Protein AF-A0A4D6NM98-F1 (afdb_monomer_lite)

Secondary structure (DSSP, 8-state):
-HHHHHHTT----HHHHHHHHHHHHHH-TT---TTHHHHHHHHHHTT---TTS---PPPGGGPPPHHHHHHTTEEEETTEEEEGGGSPP---------------------------------HHHHHHHHHHHHHHHHHHHHHHHHHHHHHHHHHHHHH--

Organism: Vigna unguiculata (NCBI:txid3917)

Sequence (161 aa):
MIIYAMLNHIPIHWPSIILDTMLKAKRLPQYPLPYSLLISRICEYKGVNVSDEQSHKTTEANKIAENSLKQMKFIPFGNTYIHKDDMPSSDNEEEENPPTALIPPVDTHIGSSSGVGGSSSSLEDHILNLNQRLEEFFLLSTHRHEEVTGLIRGLDSRISN

Radius of gyration: 26.98 Å; chains: 1; bounding box: 69×40×81 Å

pLDDT: mean 74.18, std 16.65, range [30.27, 93.56]

Structure (mmCIF, N/CA/C/O backbone):
data_AF-A0A4D6NM98-F1
#
_entry.id   AF-A0A4D6NM98-F1
#
loop_
_atom_site.group_PDB
_atom_site.id
_atom_site.type_symbol
_atom_site.label_atom_id
_atom_site.label_alt_id
_atom_site.label_comp_id
_atom_site.label_asym_id
_atom_site.label_entity_id
_atom_site.label_seq_id
_atom_site.pdbx_PDB_ins_code
_atom_site.Cartn_x
_atom_site.Cartn_y
_atom_site.Cartn_z
_atom_site.occupancy
_atom_site.B_iso_or_equiv
_atom_site.auth_seq_id
_atom_site.auth_comp_id
_atom_site.auth_asym_id
_atom_site.auth_atom_id
_atom_site.pdbx_PDB_model_num
ATOM 1 N N . MET A 1 1 ? 4.723 -1.953 11.025 1.00 64.00 1 MET A N 1
ATOM 2 C CA . MET A 1 1 ? 4.511 -3.371 11.396 1.00 64.00 1 MET A CA 1
ATOM 3 C C . MET A 1 1 ? 4.517 -4.317 10.194 1.00 64.00 1 MET A C 1
ATOM 5 O O . MET A 1 1 ? 5.274 -5.272 10.230 1.00 64.00 1 MET A O 1
ATOM 9 N N . ILE A 1 2 ? 3.756 -4.057 9.119 1.00 69.12 2 ILE A N 1
ATOM 10 C CA . ILE A 1 2 ? 3.695 -4.950 7.937 1.00 69.12 2 ILE A CA 1
ATOM 11 C C . ILE A 1 2 ? 5.035 -5.044 7.189 1.00 69.12 2 ILE A C 1
ATOM 13 O O . ILE A 1 2 ? 5.531 -6.148 7.009 1.00 69.12 2 ILE A O 1
ATOM 17 N N . ILE A 1 3 ? 5.669 -3.913 6.840 1.00 71.94 3 ILE A N 1
ATOM 18 C CA . ILE A 1 3 ? 7.018 -3.910 6.226 1.00 71.94 3 ILE A CA 1
ATOM 19 C C . ILE A 1 3 ? 8.030 -4.670 7.091 1.00 71.94 3 ILE A C 1
ATOM 21 O O . ILE A 1 3 ? 8.779 -5.489 6.578 1.00 71.94 3 ILE A O 1
ATOM 25 N N . TYR A 1 4 ? 8.014 -4.450 8.408 1.00 75.31 4 TYR A N 1
ATOM 26 C CA . TYR A 1 4 ? 8.892 -5.164 9.337 1.00 75.31 4 TYR A CA 1
ATOM 27 C C . TYR A 1 4 ? 8.660 -6.679 9.293 1.00 75.31 4 TYR A C 1
ATOM 29 O O . TYR A 1 4 ? 9.614 -7.445 9.213 1.00 75.31 4 TYR A O 1
ATOM 37 N N . ALA A 1 5 ? 7.403 -7.120 9.293 1.00 74.88 5 ALA A N 1
ATOM 38 C CA . ALA A 1 5 ? 7.073 -8.536 9.224 1.00 74.88 5 ALA A CA 1
ATOM 39 C C . ALA A 1 5 ? 7.467 -9.166 7.872 1.00 74.88 5 ALA A C 1
ATOM 41 O O . ALA A 1 5 ? 7.926 -10.304 7.858 1.00 74.88 5 ALA A O 1
ATOM 42 N N . MET A 1 6 ? 7.388 -8.420 6.761 1.00 73.88 6 MET A N 1
ATOM 43 C CA . MET A 1 6 ? 7.910 -8.865 5.460 1.00 73.88 6 MET A CA 1
ATOM 44 C C . MET A 1 6 ? 9.438 -8.986 5.462 1.00 73.88 6 MET A C 1
ATOM 46 O O . MET A 1 6 ? 9.965 -9.998 5.012 1.00 73.88 6 MET A O 1
ATOM 50 N N . LEU A 1 7 ? 10.139 -7.980 5.996 1.00 77.38 7 LEU A N 1
ATOM 51 C CA . LEU A 1 7 ? 11.605 -7.961 6.075 1.00 77.38 7 LEU A CA 1
ATOM 52 C C . LEU A 1 7 ? 12.161 -9.084 6.960 1.00 77.38 7 LEU A C 1
ATOM 54 O O . LEU A 1 7 ? 13.244 -9.588 6.696 1.00 77.38 7 LEU A O 1
ATOM 58 N N . ASN A 1 8 ? 11.416 -9.485 7.992 1.00 80.50 8 ASN A N 1
ATOM 59 C CA . ASN A 1 8 ? 11.819 -10.533 8.931 1.00 80.50 8 ASN A CA 1
ATOM 60 C C . ASN A 1 8 ? 11.214 -11.907 8.603 1.00 80.50 8 ASN A C 1
ATOM 62 O O . ASN A 1 8 ? 11.272 -12.805 9.438 1.00 80.50 8 ASN A O 1
ATOM 66 N N . HIS A 1 9 ? 10.613 -12.077 7.418 1.00 78.88 9 HIS A N 1
ATOM 67 C CA . HIS A 1 9 ? 9.980 -13.330 6.984 1.00 78.88 9 HIS A CA 1
ATOM 68 C C . HIS A 1 9 ? 8.994 -13.919 8.006 1.00 78.88 9 HIS A C 1
ATOM 70 O O . HIS A 1 9 ? 8.829 -15.135 8.115 1.00 78.88 9 HIS A O 1
ATOM 76 N N . ILE A 1 10 ? 8.321 -13.055 8.764 1.00 85.06 10 ILE A N 1
ATOM 77 C CA . ILE A 1 10 ? 7.337 -13.484 9.750 1.00 85.06 10 ILE A CA 1
ATOM 78 C C . ILE A 1 10 ? 6.097 -13.946 8.976 1.00 85.06 10 ILE A C 1
ATOM 80 O O . ILE A 1 10 ? 5.640 -13.230 8.081 1.00 85.06 10 ILE A O 1
ATOM 84 N N . PRO A 1 11 ? 5.525 -15.120 9.287 1.00 81.00 11 PRO A N 1
ATOM 85 C CA . PRO A 1 11 ? 4.285 -15.557 8.665 1.00 81.00 11 PRO A CA 1
ATOM 86 C C . PRO A 1 11 ? 3.156 -14.585 9.021 1.00 81.00 11 PRO A C 1
ATOM 88 O O . PRO A 1 11 ? 2.754 -14.452 10.177 1.00 81.00 11 PRO A O 1
ATOM 91 N N . ILE A 1 12 ? 2.651 -13.883 8.007 1.00 77.62 12 ILE A N 1
ATOM 92 C CA . ILE A 1 12 ? 1.578 -12.900 8.146 1.00 77.62 12 ILE A CA 1
ATOM 93 C C . ILE A 1 12 ? 0.265 -13.515 7.664 1.00 77.62 12 ILE A C 1
ATOM 95 O O . ILE A 1 12 ? 0.137 -13.920 6.507 1.00 77.62 12 ILE A O 1
ATOM 99 N N . HIS A 1 13 ? -0.759 -13.489 8.518 1.00 84.00 13 HIS A N 1
ATOM 100 C CA . HIS A 1 13 ? -2.140 -13.711 8.089 1.00 84.00 13 HIS A CA 1
ATOM 101 C C . HIS A 1 13 ? -2.667 -12.477 7.344 1.00 84.00 13 HIS A C 1
ATOM 103 O O . HIS A 1 13 ? -3.379 -11.638 7.901 1.00 84.00 13 HIS A O 1
ATOM 109 N N . TRP A 1 14 ? -2.303 -12.377 6.062 1.00 78.81 14 TRP A N 1
ATOM 110 C CA . TRP A 1 14 ? -2.622 -11.248 5.184 1.00 78.81 14 TRP A CA 1
ATOM 111 C C . TRP A 1 14 ? -4.098 -10.834 5.185 1.00 78.81 14 TRP A C 1
ATOM 113 O O . TRP A 1 14 ? -4.357 -9.641 5.353 1.00 78.81 14 TRP A O 1
ATOM 123 N N . PRO A 1 15 ? -5.075 -11.758 5.069 1.00 80.25 15 PRO A N 1
ATOM 124 C CA . PRO A 1 15 ? -6.482 -11.370 5.019 1.00 80.25 15 PRO A CA 1
ATOM 125 C C . PRO A 1 15 ? -6.934 -10.665 6.298 1.00 80.25 15 PRO A C 1
ATOM 127 O O . PRO A 1 15 ? -7.606 -9.640 6.234 1.00 80.25 15 PRO A O 1
ATOM 130 N N . SER A 1 16 ? -6.510 -11.173 7.459 1.00 83.06 16 SER A N 1
ATOM 131 C CA . SER A 1 16 ? -6.884 -10.624 8.762 1.00 83.06 16 SER A CA 1
ATOM 132 C C . SER A 1 16 ? -6.316 -9.224 8.971 1.00 83.06 16 SER A C 1
ATOM 134 O O . SER A 1 16 ? -7.023 -8.341 9.447 1.00 83.06 16 SER A O 1
ATOM 136 N N . ILE A 1 17 ? -5.058 -8.998 8.576 1.00 80.69 17 ILE A N 1
ATOM 137 C CA . ILE A 1 17 ? -4.418 -7.684 8.705 1.00 80.69 17 ILE A CA 1
ATOM 138 C C . ILE A 1 17 ? -5.051 -6.663 7.761 1.00 80.69 17 ILE A C 1
ATOM 140 O O . ILE A 1 17 ? -5.317 -5.535 8.178 1.00 80.69 17 ILE A O 1
ATOM 144 N N . ILE A 1 18 ? -5.301 -7.037 6.504 1.00 79.44 18 ILE A N 1
ATOM 145 C CA . ILE A 1 18 ? -5.943 -6.145 5.532 1.00 79.44 18 ILE A CA 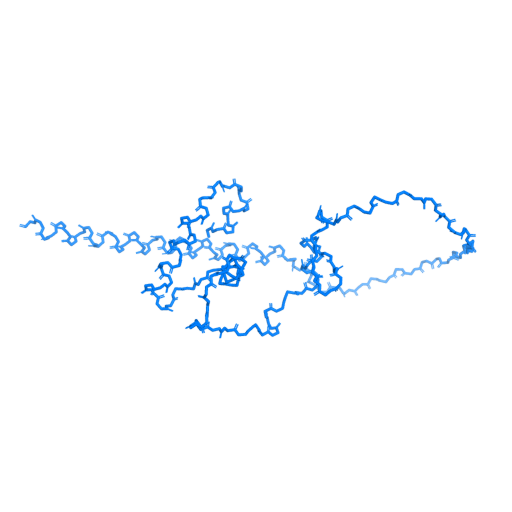1
ATOM 146 C C . ILE A 1 18 ? -7.346 -5.779 6.024 1.00 79.44 18 ILE A C 1
ATOM 148 O O . ILE A 1 18 ? -7.676 -4.595 6.080 1.00 79.44 18 ILE A O 1
ATOM 152 N N . LEU A 1 19 ? -8.130 -6.767 6.465 1.00 83.00 19 LEU A N 1
ATOM 153 C CA . LEU A 1 19 ? -9.478 -6.554 6.987 1.00 83.00 19 LEU A CA 1
ATOM 154 C C . LEU A 1 19 ? -9.484 -5.638 8.216 1.00 83.00 19 LEU A C 1
ATOM 156 O O . LEU A 1 19 ? -10.235 -4.667 8.247 1.00 83.00 19 LEU A O 1
ATOM 160 N N . ASP A 1 20 ? -8.634 -5.902 9.209 1.00 83.50 20 ASP A N 1
ATOM 161 C CA . ASP A 1 20 ? -8.538 -5.078 10.419 1.00 83.50 20 ASP A CA 1
ATOM 162 C C . ASP A 1 20 ? -8.107 -3.639 10.093 1.00 83.50 20 ASP A C 1
ATOM 164 O O . ASP A 1 20 ? -8.688 -2.675 10.593 1.00 83.50 20 ASP A O 1
ATOM 168 N N . THR A 1 21 ? -7.147 -3.474 9.180 1.00 79.62 21 THR A N 1
ATOM 169 C CA . THR A 1 21 ? -6.684 -2.156 8.721 1.00 79.62 21 THR A CA 1
ATOM 170 C C . THR A 1 21 ? -7.801 -1.394 8.002 1.00 79.62 21 THR A C 1
ATOM 172 O O . THR A 1 21 ? -8.006 -0.209 8.271 1.00 79.62 21 THR A O 1
ATOM 175 N N . MET A 1 22 ? -8.564 -2.065 7.134 1.00 80.06 22 MET A N 1
ATOM 176 C CA . MET A 1 22 ? -9.717 -1.475 6.446 1.00 80.06 22 MET A CA 1
ATOM 177 C C . MET A 1 22 ? -10.838 -1.103 7.422 1.00 80.06 22 MET A C 1
ATOM 179 O O . MET A 1 22 ? -11.392 -0.009 7.333 1.00 80.06 22 MET A O 1
ATOM 183 N N . LEU A 1 23 ? -11.152 -1.968 8.393 1.00 83.69 23 LEU A N 1
ATOM 184 C CA . LEU A 1 23 ? -12.150 -1.683 9.428 1.00 83.69 23 LEU A CA 1
ATOM 185 C C . LEU A 1 23 ? -11.733 -0.496 10.303 1.00 83.69 23 LEU A C 1
ATOM 187 O O . LEU A 1 23 ? -12.560 0.365 10.614 1.00 83.69 23 LEU A O 1
ATOM 191 N N . LYS A 1 24 ? -10.448 -0.405 10.663 1.00 81.81 24 LYS A N 1
ATOM 192 C CA . LYS A 1 24 ? -9.893 0.732 11.407 1.00 81.81 24 LYS A CA 1
ATOM 193 C C . LYS A 1 24 ? -9.973 2.025 10.606 1.00 81.81 24 LYS A C 1
ATOM 195 O O . LYS A 1 24 ? -10.425 3.020 11.164 1.00 81.81 24 LYS A O 1
ATOM 200 N N . ALA A 1 25 ? -9.627 2.000 9.320 1.00 79.12 25 ALA A N 1
ATOM 201 C CA . ALA A 1 25 ? -9.757 3.158 8.435 1.00 79.12 25 ALA A CA 1
ATOM 202 C C . ALA A 1 25 ? -11.211 3.593 8.227 1.00 79.12 25 ALA A C 1
ATOM 204 O O . ALA A 1 25 ? -11.500 4.784 8.219 1.00 79.12 25 ALA A O 1
ATOM 205 N N . LYS A 1 26 ? -12.150 2.643 8.149 1.00 79.81 26 LYS A N 1
ATOM 206 C CA . LYS A 1 26 ? -13.583 2.954 8.096 1.00 79.81 26 LYS A CA 1
ATOM 207 C C . LYS A 1 26 ? -14.075 3.619 9.385 1.00 79.81 26 LYS A C 1
ATOM 209 O O . LYS A 1 26 ? -14.909 4.516 9.336 1.00 79.81 26 LYS A O 1
ATOM 214 N N . ARG A 1 27 ? -13.598 3.159 10.546 1.00 84.12 27 ARG A N 1
ATOM 215 C CA . ARG A 1 27 ? -14.036 3.664 11.857 1.00 84.12 27 ARG A CA 1
ATOM 216 C C . ARG A 1 27 ? -13.398 5.006 12.224 1.00 84.12 27 ARG A C 1
ATOM 218 O O . ARG A 1 27 ? -14.003 5.786 12.952 1.00 84.12 27 ARG A O 1
ATOM 225 N N . LEU A 1 28 ? -12.167 5.246 11.784 1.00 80.00 28 LEU A N 1
ATOM 226 C CA . LEU A 1 28 ? -11.354 6.396 12.168 1.00 80.00 28 LEU A CA 1
ATOM 227 C C . LEU A 1 28 ? -11.022 7.221 10.913 1.00 80.00 28 LEU A C 1
ATOM 229 O O . LEU A 1 28 ? -10.137 6.817 10.161 1.00 80.00 28 LEU A O 1
ATOM 233 N N . PRO A 1 29 ? -11.644 8.400 10.715 1.00 71.62 29 PRO A N 1
ATOM 234 C CA . PRO A 1 29 ? -11.460 9.220 9.508 1.00 71.62 29 PRO A CA 1
ATOM 235 C C . PRO A 1 29 ? -10.004 9.618 9.229 1.00 71.62 29 PRO A C 1
ATOM 237 O O . PRO A 1 29 ? -9.616 9.864 8.094 1.00 71.62 29 PRO A O 1
ATOM 240 N N . GLN A 1 30 ? -9.195 9.692 10.285 1.00 76.69 30 GLN A N 1
ATOM 241 C CA . GLN A 1 30 ? -7.790 10.095 10.250 1.00 76.69 30 GLN A CA 1
ATOM 242 C C . GLN A 1 30 ? -6.806 8.919 10.251 1.00 76.69 30 GLN A C 1
ATOM 244 O O . GLN A 1 30 ? -5.602 9.143 10.346 1.00 76.69 30 GLN A O 1
ATOM 249 N N . TYR A 1 31 ? -7.285 7.671 10.219 1.00 74.19 31 TYR A N 1
ATOM 250 C CA . TYR A 1 31 ? -6.404 6.507 10.237 1.00 74.19 31 TYR A CA 1
ATOM 251 C C . TYR A 1 31 ? -5.852 6.259 8.826 1.00 74.19 31 TYR A C 1
ATOM 253 O O . TYR A 1 31 ? -6.616 5.898 7.929 1.00 74.19 31 TYR A O 1
ATOM 261 N N . PRO A 1 32 ? -4.541 6.463 8.598 1.00 70.19 32 PRO A N 1
ATOM 262 C CA . PRO A 1 32 ? -3.967 6.323 7.271 1.00 70.19 32 PRO A CA 1
ATOM 263 C C . PRO A 1 32 ? -3.971 4.850 6.864 1.00 70.19 32 PRO A C 1
ATOM 265 O O . PRO A 1 32 ? -3.549 3.993 7.640 1.00 70.19 32 PRO A O 1
ATOM 268 N N . LEU A 1 33 ? -4.405 4.548 5.637 1.00 72.25 33 LEU A N 1
ATOM 269 C CA . LEU A 1 33 ? -4.236 3.211 5.074 1.00 72.25 33 LEU A CA 1
ATOM 270 C C . LEU A 1 33 ? -2.779 3.089 4.589 1.00 72.25 33 LEU A C 1
ATOM 272 O O . LEU A 1 33 ? -2.428 3.722 3.592 1.00 72.25 33 LEU A O 1
ATOM 276 N N . PRO A 1 34 ? -1.917 2.293 5.249 1.00 64.38 34 PRO A N 1
ATOM 277 C CA . PRO A 1 34 ? -0.482 2.274 4.961 1.00 64.38 34 PRO A CA 1
ATOM 278 C C . PRO A 1 34 ? -0.138 1.748 3.557 1.00 64.38 34 PRO A C 1
ATOM 280 O O . PRO A 1 34 ? 0.991 1.915 3.113 1.00 64.38 34 PRO A O 1
ATOM 283 N N . TYR A 1 35 ? -1.106 1.152 2.848 1.00 73.69 35 TYR A N 1
ATOM 284 C CA . TYR A 1 35 ? -0.958 0.656 1.476 1.00 73.69 35 TYR A CA 1
ATOM 285 C C . TYR A 1 35 ? -2.236 0.864 0.652 1.00 73.69 35 TYR A C 1
ATOM 287 O O . TYR A 1 35 ? -2.674 -0.049 -0.046 1.00 73.69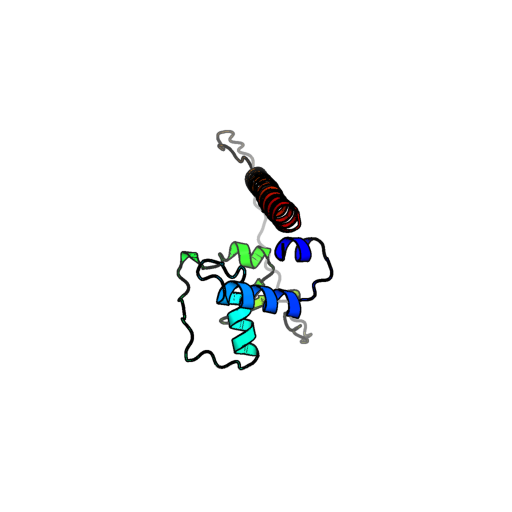 35 TYR A O 1
ATOM 295 N N . SER A 1 36 ? -2.858 2.045 0.752 1.00 74.94 36 SER A N 1
ATOM 296 C CA . SER A 1 36 ? -4.078 2.395 -0.002 1.00 74.94 36 SER A CA 1
ATOM 297 C C . SER A 1 36 ? -4.005 1.988 -1.473 1.00 74.94 36 SER A C 1
ATOM 299 O O . SER A 1 36 ? -4.858 1.241 -1.933 1.00 74.94 36 SER A O 1
ATOM 301 N N . LEU A 1 37 ? -2.931 2.369 -2.168 1.00 77.50 37 LEU A N 1
ATOM 302 C CA . LEU A 1 37 ? -2.710 2.028 -3.577 1.00 77.50 37 LEU A CA 1
ATOM 303 C C . LEU A 1 37 ? -2.680 0.516 -3.842 1.00 77.50 37 LEU A C 1
ATOM 305 O O . LEU A 1 37 ? -3.311 0.050 -4.786 1.00 77.50 37 LEU A O 1
ATOM 309 N N . LEU A 1 38 ? -1.968 -0.256 -3.017 1.00 78.00 38 LEU A N 1
ATOM 310 C CA . LEU A 1 38 ? -1.874 -1.710 -3.182 1.00 78.00 38 LEU A CA 1
ATOM 311 C C . LEU A 1 38 ? -3.239 -2.374 -2.983 1.00 78.00 38 LEU A C 1
ATOM 313 O O . LEU A 1 38 ? -3.640 -3.219 -3.778 1.00 78.00 38 LEU A O 1
ATOM 317 N N . ILE A 1 39 ? -3.956 -1.974 -1.932 1.00 77.69 39 ILE A N 1
ATOM 318 C CA . ILE A 1 39 ? -5.273 -2.522 -1.604 1.00 77.69 39 ILE A CA 1
ATOM 319 C C . ILE A 1 39 ? -6.272 -2.182 -2.714 1.00 77.69 39 ILE A C 1
ATOM 321 O O . ILE A 1 39 ? -6.976 -3.077 -3.176 1.00 77.69 39 ILE A O 1
ATOM 325 N N . SER A 1 40 ? -6.265 -0.946 -3.225 1.00 79.25 40 SER A N 1
ATOM 326 C CA . SER A 1 40 ? -7.085 -0.552 -4.377 1.00 79.25 40 SER A CA 1
ATOM 327 C C . SER A 1 40 ? -6.807 -1.424 -5.606 1.00 79.25 40 SER A C 1
ATOM 329 O O . SER A 1 40 ? -7.745 -1.930 -6.215 1.00 79.25 40 SER A O 1
ATOM 331 N N . ARG A 1 41 ? -5.533 -1.691 -5.932 1.00 81.06 41 ARG A N 1
ATOM 332 C CA . ARG A 1 41 ? -5.176 -2.575 -7.058 1.00 81.06 41 ARG A CA 1
ATOM 333 C C . ARG A 1 41 ? -5.626 -4.022 -6.860 1.00 81.06 41 ARG A C 1
ATOM 335 O O . ARG A 1 41 ? -6.047 -4.659 -7.821 1.00 81.06 41 ARG A O 1
ATOM 342 N N . ILE A 1 42 ? -5.573 -4.545 -5.635 1.00 81.25 42 ILE A N 1
ATOM 343 C CA . ILE A 1 42 ? -6.085 -5.890 -5.326 1.00 81.25 42 ILE A CA 1
ATOM 344 C C . ILE A 1 42 ? -7.607 -5.941 -5.512 1.00 81.25 42 ILE A C 1
ATOM 346 O O . ILE A 1 42 ? -8.113 -6.900 -6.092 1.00 81.25 42 ILE A O 1
ATOM 350 N N . CYS A 1 43 ? -8.332 -4.919 -5.051 1.00 80.81 43 CYS A N 1
ATOM 351 C CA . CYS A 1 43 ? -9.780 -4.811 -5.229 1.00 80.81 43 CYS A CA 1
ATOM 352 C C . CYS A 1 43 ? -10.170 -4.787 -6.715 1.00 80.81 43 CYS A C 1
ATOM 354 O O . CYS A 1 43 ? -11.036 -5.561 -7.121 1.00 80.81 43 CYS A O 1
ATOM 356 N N . GLU A 1 44 ? -9.481 -3.982 -7.532 1.00 83.06 44 GLU A N 1
ATOM 357 C CA . GLU A 1 44 ? -9.659 -3.950 -8.992 1.00 83.06 44 GLU A CA 1
ATOM 358 C C . GLU A 1 44 ? -9.405 -5.324 -9.621 1.00 83.06 44 GLU A C 1
ATOM 360 O O . GLU A 1 44 ? -10.238 -5.832 -10.369 1.00 83.06 44 GLU A O 1
ATOM 365 N N . TYR A 1 45 ? -8.287 -5.968 -9.267 1.00 81.25 45 TYR A N 1
ATOM 366 C CA . TYR A 1 45 ? -7.942 -7.302 -9.763 1.00 81.25 45 TYR A CA 1
ATOM 367 C C . TYR A 1 45 ? -8.991 -8.362 -9.388 1.00 81.25 45 TYR A C 1
ATOM 369 O O . TYR A 1 45 ? -9.235 -9.301 -10.144 1.00 81.25 45 TYR A O 1
ATOM 377 N N . LYS A 1 46 ? -9.634 -8.220 -8.224 1.00 83.25 46 LYS A N 1
ATOM 378 C CA . LYS A 1 46 ? -10.710 -9.108 -7.760 1.00 83.25 46 LYS A CA 1
ATOM 379 C C . LYS A 1 46 ? -12.098 -8.734 -8.286 1.00 83.25 46 LYS A C 1
ATOM 381 O O . LYS A 1 46 ? -13.049 -9.445 -7.973 1.00 83.25 46 LYS A O 1
ATOM 386 N N . GLY A 1 47 ? -12.225 -7.671 -9.081 1.00 84.44 47 GLY A N 1
ATOM 387 C CA . GLY A 1 47 ? -13.505 -7.223 -9.632 1.00 84.44 47 GLY A CA 1
ATOM 388 C C . GLY A 1 47 ? -14.443 -6.605 -8.592 1.00 84.44 47 GLY A C 1
ATOM 389 O O . GLY A 1 47 ? -15.660 -6.640 -8.765 1.00 84.44 47 GLY A O 1
ATOM 390 N N . VAL A 1 48 ? -13.901 -6.067 -7.495 1.00 83.12 48 VAL A N 1
ATOM 391 C CA . VAL A 1 48 ? -14.691 -5.328 -6.503 1.00 83.12 48 VAL A CA 1
ATOM 392 C C . VAL A 1 48 ? -15.197 -4.036 -7.145 1.00 83.12 48 VAL A C 1
ATOM 394 O O . VAL A 1 48 ? -14.425 -3.290 -7.745 1.00 83.12 48 VAL A O 1
ATOM 397 N N . ASN A 1 49 ? -16.498 -3.768 -7.023 1.00 82.12 49 ASN A N 1
ATOM 398 C CA . ASN A 1 49 ? -17.085 -2.533 -7.528 1.00 82.12 49 ASN A CA 1
ATOM 399 C C . ASN A 1 49 ? -16.660 -1.344 -6.649 1.00 82.12 49 ASN A C 1
ATOM 401 O O . ASN A 1 49 ? -16.996 -1.306 -5.468 1.00 82.12 49 ASN A O 1
ATOM 405 N N . VAL A 1 50 ? -15.95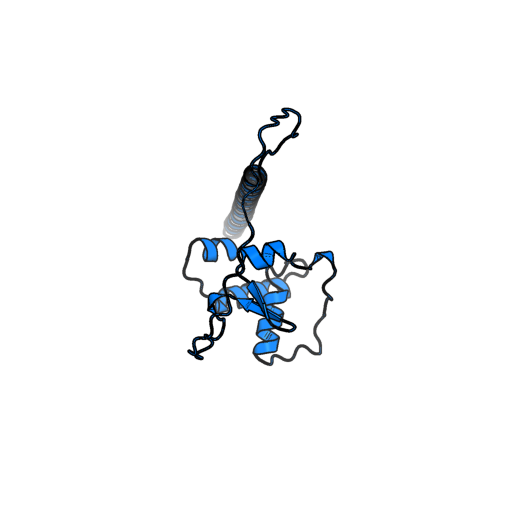5 -0.383 -7.248 1.00 76.00 50 VAL A N 1
ATOM 406 C CA . VAL A 1 50 ? -15.439 0.834 -6.596 1.00 76.00 50 VAL A CA 1
ATOM 407 C C . VAL A 1 50 ? -16.068 2.124 -7.154 1.00 76.00 50 VAL A C 1
ATOM 409 O O . VAL A 1 50 ? -15.542 3.210 -6.932 1.00 76.00 50 VAL A O 1
ATOM 412 N N . SER A 1 51 ? -17.180 2.041 -7.901 1.00 78.56 51 SER A N 1
ATOM 413 C CA . SER A 1 51 ? -17.779 3.197 -8.599 1.00 78.56 51 SER A CA 1
ATOM 414 C C . SER A 1 51 ? -18.205 4.353 -7.687 1.00 78.56 51 SER A C 1
ATOM 416 O O . SER A 1 51 ? -18.148 5.501 -8.120 1.00 78.56 51 SER A O 1
ATOM 418 N N . ASP A 1 52 ? -18.583 4.065 -6.442 1.00 78.69 52 ASP A N 1
ATOM 419 C CA . ASP A 1 52 ? -19.038 5.070 -5.471 1.00 78.69 52 ASP A CA 1
ATOM 420 C C . ASP A 1 52 ? -17.926 5.509 -4.493 1.00 78.69 52 ASP A C 1
ATOM 422 O O . ASP A 1 52 ? -18.189 6.210 -3.514 1.00 78.69 52 ASP A O 1
ATOM 426 N N . GLU A 1 53 ? -16.674 5.094 -4.720 1.00 77.38 53 GLU A N 1
ATOM 427 C CA . GLU A 1 53 ? -15.559 5.375 -3.812 1.00 77.38 53 GLU A CA 1
ATOM 428 C C . GLU A 1 53 ? -14.786 6.658 -4.165 1.00 77.38 53 GLU A C 1
ATOM 430 O O . GLU A 1 53 ? -14.654 7.071 -5.320 1.00 77.38 53 GLU A O 1
ATOM 435 N N . GLN A 1 54 ? -14.217 7.297 -3.137 1.00 71.62 54 GLN A N 1
ATOM 436 C CA . GLN A 1 54 ? -13.395 8.494 -3.295 1.00 71.62 54 GLN A CA 1
ATOM 437 C C . GLN A 1 54 ? -12.049 8.142 -3.946 1.00 71.62 54 GLN A C 1
ATOM 439 O O . GLN A 1 54 ? -11.153 7.593 -3.309 1.00 71.62 54 GLN A O 1
ATOM 444 N N . SER A 1 55 ? -11.886 8.508 -5.217 1.00 72.50 55 SER A N 1
ATOM 445 C CA . SER A 1 55 ? -10.629 8.331 -5.948 1.00 72.50 55 SER A CA 1
ATOM 446 C C . SER A 1 55 ? -9.689 9.522 -5.749 1.00 72.50 55 SER A C 1
ATOM 448 O O . SER A 1 55 ? -10.098 10.682 -5.845 1.00 72.50 55 SER A O 1
ATOM 450 N N . HIS A 1 56 ? -8.408 9.239 -5.510 1.00 71.25 56 HIS A N 1
ATOM 451 C CA . HIS A 1 56 ? -7.353 10.248 -5.475 1.00 71.25 56 HIS A CA 1
ATOM 452 C C . HIS A 1 56 ? -6.340 9.971 -6.584 1.00 71.25 56 HIS A C 1
ATOM 454 O O . HIS A 1 56 ? -5.828 8.858 -6.705 1.00 71.25 56 HIS A O 1
ATOM 460 N N . LYS A 1 57 ? -6.037 10.986 -7.400 1.00 73.38 57 LYS A N 1
ATOM 461 C CA . LYS A 1 57 ? -5.045 10.852 -8.471 1.00 73.38 57 LYS A CA 1
ATOM 462 C C . LYS A 1 57 ? -3.640 10.928 -7.888 1.00 73.38 57 LYS A C 1
ATOM 464 O O . LYS A 1 57 ? -3.353 11.769 -7.039 1.00 73.38 57 LYS A O 1
ATOM 469 N N . THR A 1 58 ? -2.754 10.061 -8.363 1.00 72.00 58 THR A N 1
ATOM 470 C CA . THR A 1 58 ? -1.329 10.160 -8.057 1.00 72.00 58 THR A CA 1
ATOM 471 C C . THR A 1 58 ? -0.749 11.433 -8.672 1.00 72.00 58 THR A C 1
ATOM 473 O O . THR A 1 58 ? -1.051 11.781 -9.812 1.00 72.00 58 THR A O 1
ATOM 476 N N . THR A 1 59 ? 0.067 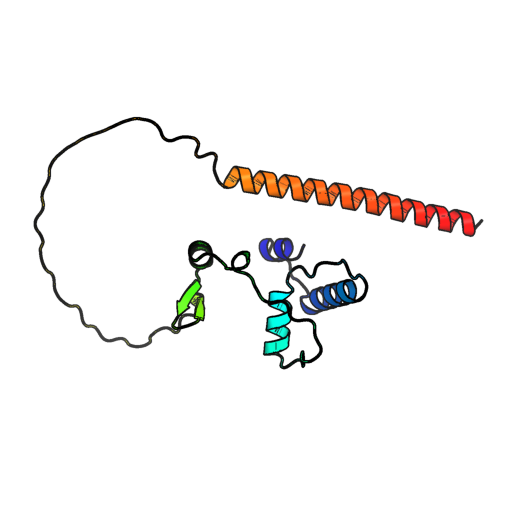12.147 -7.898 1.00 79.56 59 THR A N 1
ATOM 477 C CA . THR A 1 59 ? 0.812 13.327 -8.349 1.00 79.56 59 THR A CA 1
ATOM 478 C C . THR A 1 59 ? 2.230 12.927 -8.760 1.00 79.56 59 THR A C 1
ATOM 480 O O . THR A 1 59 ? 2.666 11.809 -8.485 1.00 79.56 59 THR A O 1
ATOM 483 N N . GLU A 1 60 ? 2.983 13.837 -9.383 1.00 76.94 60 GLU A N 1
ATOM 484 C CA . GLU A 1 60 ? 4.389 13.597 -9.753 1.00 76.94 60 GLU A CA 1
ATOM 485 C C . GLU A 1 60 ? 5.267 13.214 -8.549 1.00 76.94 60 GLU A C 1
ATOM 487 O O . GLU A 1 60 ? 6.193 12.425 -8.693 1.00 76.94 60 GLU A O 1
ATOM 492 N N . ALA A 1 61 ? 4.929 13.681 -7.342 1.00 73.75 61 ALA A N 1
ATOM 493 C CA . ALA A 1 61 ? 5.613 13.296 -6.104 1.00 73.75 61 ALA A CA 1
ATOM 494 C C . ALA A 1 61 ? 5.437 11.808 -5.741 1.00 73.75 61 ALA A C 1
ATOM 496 O O . ALA A 1 61 ? 6.243 11.257 -4.999 1.00 73.75 61 ALA A O 1
ATOM 497 N N . ASN A 1 62 ? 4.401 11.156 -6.275 1.00 73.50 62 ASN A N 1
ATOM 498 C CA . ASN A 1 62 ? 4.135 9.734 -6.072 1.00 73.50 62 ASN A CA 1
ATOM 499 C C . ASN A 1 62 ? 4.782 8.860 -7.160 1.00 73.50 62 ASN A C 1
ATOM 501 O O . ASN A 1 62 ? 4.588 7.642 -7.148 1.00 73.50 62 ASN A O 1
ATOM 505 N N . LYS A 1 63 ? 5.512 9.449 -8.123 1.00 80.50 63 LYS A N 1
ATOM 506 C CA . LYS A 1 63 ? 6.257 8.667 -9.111 1.00 80.50 63 LYS A CA 1
ATOM 507 C C . LYS A 1 63 ? 7.415 7.953 -8.433 1.00 80.50 63 LYS A C 1
ATOM 509 O O . LYS A 1 63 ? 8.230 8.554 -7.739 1.00 80.50 63 LYS A O 1
ATOM 514 N N . ILE A 1 64 ? 7.502 6.657 -8.696 1.00 83.06 64 ILE A N 1
ATOM 515 C CA . ILE A 1 64 ? 8.665 5.863 -8.328 1.00 83.06 64 ILE A CA 1
ATOM 516 C C . ILE A 1 64 ? 9.766 6.200 -9.331 1.00 83.06 64 ILE A C 1
ATOM 518 O O . ILE A 1 64 ? 9.560 6.099 -10.541 1.00 83.06 64 ILE A O 1
ATOM 522 N N . ALA A 1 65 ? 10.919 6.630 -8.829 1.00 86.50 65 ALA A N 1
ATOM 523 C CA . ALA A 1 65 ? 12.053 6.969 -9.670 1.00 86.50 65 ALA A CA 1
ATOM 524 C C . ALA A 1 65 ? 12.637 5.710 -10.344 1.00 86.50 65 ALA A C 1
ATOM 526 O O . ALA A 1 65 ? 12.647 4.617 -9.772 1.00 86.50 65 ALA A O 1
ATOM 527 N N . GLU A 1 66 ? 13.143 5.855 -11.572 1.00 85.50 66 GLU A N 1
ATOM 528 C CA . GLU A 1 66 ? 13.645 4.722 -12.368 1.00 85.50 66 GLU A CA 1
ATOM 529 C C . GLU A 1 66 ? 14.804 3.979 -11.690 1.00 85.50 66 GLU A C 1
ATOM 531 O O . GLU A 1 66 ? 14.945 2.764 -11.822 1.00 85.50 66 GLU A O 1
ATOM 536 N N . ASN A 1 67 ? 15.636 4.697 -10.935 1.00 85.12 67 ASN A N 1
ATOM 537 C CA . ASN A 1 67 ? 16.709 4.108 -10.139 1.00 85.12 67 ASN A CA 1
ATOM 538 C C . ASN A 1 67 ? 16.166 3.166 -9.050 1.00 85.12 67 ASN A C 1
ATOM 540 O O . ASN A 1 67 ? 16.728 2.090 -8.856 1.00 85.12 67 ASN A O 1
ATOM 544 N N . SER A 1 68 ? 15.062 3.524 -8.389 1.00 87.94 68 SER A N 1
ATOM 545 C CA . SER A 1 68 ? 14.391 2.671 -7.406 1.00 87.94 68 SER A CA 1
ATOM 546 C C . SER A 1 68 ? 13.826 1.413 -8.061 1.00 87.94 68 SER A C 1
ATOM 548 O O . SER A 1 68 ? 14.009 0.320 -7.530 1.00 87.94 68 SER A O 1
ATOM 550 N N . LEU A 1 69 ? 13.223 1.531 -9.249 1.00 88.12 69 LEU A N 1
ATOM 551 C CA . LEU A 1 69 ? 12.735 0.369 -10.005 1.00 88.12 69 LEU A CA 1
ATOM 552 C C . LEU A 1 69 ? 13.877 -0.594 -10.359 1.00 88.12 69 LEU A C 1
ATOM 554 O O . LEU A 1 69 ? 13.755 -1.798 -10.131 1.00 88.12 69 LEU A O 1
ATOM 558 N N . LYS A 1 70 ? 15.023 -0.066 -10.810 1.00 85.19 70 LYS A N 1
ATOM 559 C CA . LYS A 1 70 ? 16.229 -0.867 -11.088 1.00 85.19 70 LYS A CA 1
ATOM 560 C C . LYS A 1 70 ? 16.759 -1.574 -9.837 1.00 85.19 70 LYS A C 1
ATOM 562 O O . LYS A 1 70 ? 17.084 -2.757 -9.905 1.00 85.19 70 LYS A O 1
ATOM 567 N N . GLN A 1 71 ? 16.811 -0.888 -8.692 1.00 85.50 71 GLN A N 1
ATOM 568 C CA . GLN A 1 71 ? 17.203 -1.496 -7.410 1.00 85.50 71 GLN A CA 1
ATOM 569 C C . GLN A 1 71 ? 16.241 -2.614 -6.986 1.00 85.50 71 GLN A C 1
ATOM 571 O O . GLN A 1 71 ? 16.672 -3.648 -6.480 1.00 85.50 71 GLN A O 1
ATOM 576 N N . MET A 1 72 ? 14.949 -2.439 -7.262 1.00 87.19 72 MET A N 1
ATOM 577 C CA . MET A 1 72 ? 13.908 -3.444 -7.046 1.00 87.19 72 MET A CA 1
ATOM 578 C C . MET A 1 72 ? 13.859 -4.520 -8.141 1.00 87.19 72 MET A C 1
ATOM 580 O O . MET A 1 72 ? 12.939 -5.331 -8.133 1.00 87.19 72 MET A O 1
ATOM 584 N N . LYS A 1 73 ? 14.832 -4.551 -9.066 1.00 88.69 73 LYS A N 1
ATOM 585 C CA . LYS A 1 73 ? 14.936 -5.538 -10.153 1.00 88.69 73 LYS A CA 1
ATOM 586 C C . LYS A 1 73 ? 13.751 -5.521 -11.133 1.00 88.69 73 LYS A C 1
ATOM 588 O O . LYS A 1 73 ? 13.530 -6.503 -11.841 1.00 88.69 73 LYS A O 1
ATOM 593 N N . PHE A 1 74 ? 13.020 -4.410 -11.209 1.00 90.00 74 PHE A N 1
ATOM 594 C CA . PHE A 1 74 ? 12.020 -4.177 -12.246 1.00 90.00 74 PHE A CA 1
ATOM 595 C C . PHE A 1 74 ? 12.687 -3.613 -13.499 1.00 90.00 74 PHE A C 1
ATOM 597 O O . PHE A 1 74 ? 13.451 -2.647 -13.433 1.00 90.00 74 PHE A O 1
ATOM 604 N N . ILE A 1 75 ? 12.375 -4.209 -14.646 1.00 89.75 75 ILE A N 1
ATOM 605 C CA . ILE A 1 75 ? 12.832 -3.779 -15.966 1.00 89.75 75 ILE A CA 1
ATOM 606 C C . ILE A 1 75 ? 11.640 -3.278 -16.791 1.00 89.75 75 ILE A C 1
ATOM 608 O O . ILE A 1 75 ? 10.526 -3.787 -16.631 1.00 89.75 75 ILE A O 1
ATOM 612 N N . PRO A 1 76 ? 11.833 -2.259 -17.646 1.00 88.50 76 PRO A N 1
ATOM 613 C CA . PRO A 1 76 ? 10.778 -1.793 -18.535 1.00 88.50 76 PRO A CA 1
ATOM 614 C C . PRO A 1 76 ? 10.407 -2.894 -19.539 1.00 88.50 76 PRO A C 1
ATOM 616 O O . PRO A 1 76 ? 11.279 -3.500 -20.160 1.00 88.50 76 PRO A O 1
ATOM 619 N N . PHE A 1 77 ? 9.109 -3.135 -19.704 1.00 88.31 77 PHE A N 1
ATOM 620 C CA . PHE A 1 77 ? 8.534 -4.090 -20.647 1.00 88.31 77 PHE A CA 1
ATOM 621 C C . PHE A 1 77 ? 7.328 -3.451 -21.349 1.00 88.31 77 PHE A C 1
ATOM 623 O O . PHE A 1 77 ? 6.226 -3.368 -20.798 1.00 88.31 77 PHE A O 1
ATOM 630 N N . GLY A 1 78 ? 7.549 -2.944 -22.565 1.00 85.12 78 GLY A N 1
ATOM 631 C CA . GLY A 1 78 ? 6.548 -2.168 -23.302 1.00 85.12 78 GLY A CA 1
ATOM 632 C C . GLY A 1 78 ? 6.099 -0.932 -22.514 1.00 85.12 78 GLY A C 1
ATOM 633 O O . GLY A 1 78 ? 6.911 -0.069 -22.191 1.00 85.12 78 GLY A O 1
ATOM 634 N N . ASN A 1 79 ? 4.808 -0.872 -22.176 1.00 84.25 79 ASN A N 1
ATOM 635 C CA . ASN A 1 79 ? 4.204 0.216 -21.394 1.00 84.25 79 ASN A CA 1
ATOM 636 C C . ASN A 1 79 ? 4.135 -0.084 -19.883 1.00 84.25 79 ASN A C 1
ATOM 638 O O . ASN A 1 79 ? 3.497 0.666 -19.143 1.00 84.25 79 ASN A O 1
ATOM 642 N N . THR A 1 80 ? 4.736 -1.184 -19.421 1.00 85.69 80 THR A N 1
ATOM 643 C CA . THR A 1 80 ? 4.699 -1.618 -18.019 1.00 85.69 80 THR A CA 1
ATOM 644 C C . THR A 1 80 ? 6.094 -1.994 -17.514 1.00 85.69 80 THR A C 1
ATOM 646 O O . THR A 1 80 ? 7.076 -1.885 -18.243 1.00 85.69 80 THR A O 1
ATOM 649 N N . TYR A 1 81 ? 6.196 -2.417 -16.255 1.00 87.75 81 TYR A N 1
ATOM 650 C CA . TYR A 1 81 ? 7.424 -2.966 -15.678 1.00 87.75 81 TYR A CA 1
ATOM 651 C C . TYR A 1 81 ? 7.222 -4.430 -15.289 1.00 87.75 81 TYR A C 1
ATOM 653 O O . TYR A 1 81 ? 6.194 -4.772 -14.705 1.00 87.75 81 TYR A O 1
ATOM 661 N N . ILE A 1 82 ? 8.209 -5.276 -15.580 1.00 89.81 82 ILE A N 1
ATOM 662 C CA . ILE A 1 82 ? 8.235 -6.684 -15.171 1.00 89.81 82 ILE A CA 1
ATOM 663 C C . ILE A 1 82 ? 9.407 -6.914 -14.223 1.00 89.81 82 ILE A C 1
ATOM 665 O O . ILE A 1 82 ? 10.466 -6.300 -14.370 1.00 89.81 82 ILE A O 1
ATOM 669 N N . HIS A 1 83 ? 9.218 -7.753 -13.209 1.00 89.94 83 HIS A N 1
ATOM 670 C CA . HIS A 1 83 ? 10.330 -8.159 -12.364 1.00 89.94 83 HIS A CA 1
ATOM 671 C C . HIS A 1 83 ? 11.236 -9.095 -13.168 1.00 89.94 83 HIS A C 1
ATOM 673 O O . HIS A 1 83 ? 10.749 -9.961 -13.889 1.00 89.94 83 HIS A O 1
ATOM 679 N N . LYS A 1 84 ? 12.555 -8.928 -13.061 1.00 86.38 84 LYS A N 1
ATOM 680 C CA . LYS A 1 84 ? 13.522 -9.663 -13.892 1.00 86.38 84 LYS A CA 1
ATOM 681 C C . LYS A 1 84 ? 13.372 -11.193 -13.831 1.00 86.38 84 LYS A C 1
ATOM 683 O O . LYS A 1 84 ? 13.689 -11.856 -14.807 1.00 86.38 84 LYS A O 1
ATOM 688 N N . ASP A 1 85 ? 12.914 -11.726 -12.696 1.00 86.31 85 ASP A N 1
ATOM 689 C CA . ASP A 1 85 ? 12.768 -13.172 -12.477 1.00 86.31 85 ASP A CA 1
ATOM 690 C C . ASP A 1 85 ? 11.466 -13.718 -13.100 1.00 86.31 85 ASP A C 1
ATOM 692 O O . ASP A 1 85 ? 11.354 -14.917 -13.327 1.00 86.31 85 ASP A O 1
ATOM 696 N N . ASP A 1 86 ? 10.513 -12.835 -13.421 1.00 85.81 86 ASP A N 1
ATOM 697 C CA . ASP A 1 86 ? 9.243 -13.165 -14.085 1.00 85.81 86 ASP A CA 1
ATOM 698 C C . ASP A 1 86 ? 9.310 -12.924 -15.602 1.00 85.81 86 ASP A C 1
ATOM 700 O O . ASP A 1 86 ? 8.305 -13.048 -16.304 1.00 85.81 86 ASP A O 1
ATOM 704 N N . MET A 1 87 ? 10.482 -12.536 -16.118 1.00 82.69 87 MET A N 1
ATOM 705 C CA . MET A 1 87 ? 10.695 -12.370 -17.548 1.00 82.69 87 MET A CA 1
ATOM 706 C C . MET A 1 87 ? 10.431 -13.717 -18.230 1.00 82.69 87 MET A C 1
ATOM 708 O O . MET A 1 87 ? 11.074 -14.701 -17.854 1.00 82.69 87 MET A O 1
ATOM 712 N N . PRO A 1 88 ? 9.524 -13.796 -19.221 1.00 78.62 88 PRO A N 1
ATOM 713 C CA . PRO A 1 88 ? 9.370 -15.022 -19.985 1.00 78.62 88 PRO A CA 1
ATOM 714 C C . PRO A 1 88 ? 10.730 -15.347 -20.604 1.00 78.62 88 PRO A C 1
ATOM 716 O O . PRO A 1 88 ? 11.287 -14.524 -21.339 1.00 78.62 88 PRO A O 1
ATOM 719 N N . SER A 1 89 ? 11.291 -16.512 -20.264 1.00 63.56 89 SER A N 1
ATOM 720 C CA . SER A 1 89 ? 12.462 -17.024 -20.958 1.00 63.56 89 SER A CA 1
ATOM 721 C C . SER A 1 89 ? 12.101 -17.052 -22.436 1.00 63.56 89 SER A C 1
ATOM 723 O O . SER A 1 89 ? 11.109 -17.659 -22.840 1.00 63.56 89 SER A O 1
ATOM 725 N N . SER A 1 90 ? 12.849 -16.305 -23.247 1.00 59.12 90 SER A N 1
ATOM 726 C CA . SER A 1 90 ? 12.831 -16.557 -24.679 1.00 59.12 90 SER A CA 1
ATOM 727 C C . SER A 1 90 ? 13.467 -17.923 -24.865 1.00 59.12 90 SER A C 1
ATOM 729 O O . SER A 1 90 ? 14.678 -18.027 -25.029 1.00 59.12 90 SER A O 1
ATOM 731 N N . ASP A 1 91 ? 12.645 -18.963 -24.792 1.00 51.84 91 ASP A N 1
ATOM 732 C CA . ASP A 1 91 ? 12.949 -20.268 -25.355 1.00 51.84 91 ASP A CA 1
ATOM 733 C C . ASP A 1 91 ? 12.955 -20.086 -26.878 1.00 51.84 91 ASP A C 1
ATOM 735 O O . ASP A 1 91 ? 11.987 -20.394 -27.559 1.00 51.84 91 ASP A O 1
ATOM 739 N N . ASN A 1 92 ? 14.022 -19.475 -27.386 1.00 43.62 92 ASN A N 1
ATOM 740 C CA . ASN A 1 92 ? 14.433 -19.486 -28.780 1.00 43.62 92 ASN A CA 1
ATOM 741 C C . ASN A 1 92 ? 15.962 -19.557 -28.752 1.00 43.62 92 ASN A C 1
ATOM 743 O O . ASN A 1 92 ? 16.661 -18.543 -28.785 1.00 43.62 92 ASN A O 1
ATOM 747 N N . GLU A 1 93 ? 16.471 -20.777 -28.601 1.00 50.50 93 GLU A N 1
ATOM 748 C CA . GLU A 1 93 ? 17.801 -21.116 -29.085 1.00 50.50 93 GLU A CA 1
ATOM 749 C C . GLU A 1 93 ? 17.810 -20.879 -30.600 1.00 50.50 93 GLU A C 1
ATOM 751 O O . GLU A 1 93 ? 16.986 -21.457 -31.296 1.00 50.50 93 GLU A O 1
ATOM 756 N N . GLU A 1 94 ? 18.692 -20.009 -31.091 1.00 42.56 94 GLU A N 1
ATOM 757 C CA . GLU A 1 94 ? 19.417 -20.165 -32.361 1.00 42.56 94 GLU A CA 1
ATOM 758 C C . GLU A 1 94 ? 20.455 -19.032 -32.469 1.00 42.56 94 GLU A C 1
ATOM 760 O O . GLU A 1 94 ? 20.184 -17.891 -32.831 1.00 42.56 94 GLU A O 1
ATOM 765 N N . GLU A 1 95 ? 21.649 -19.358 -31.975 1.00 52.06 95 GLU A N 1
ATOM 766 C CA . GLU A 1 95 ? 22.950 -19.103 -32.597 1.00 52.06 95 GLU A CA 1
ATOM 767 C C . GLU A 1 95 ? 22.971 -18.151 -33.819 1.00 52.06 95 GLU A C 1
ATOM 769 O O . GLU A 1 95 ? 22.883 -18.590 -34.958 1.00 52.06 95 GLU A O 1
ATOM 774 N N . GLU A 1 96 ? 23.239 -16.857 -33.612 1.00 38.66 96 GLU A N 1
ATOM 775 C CA . GLU A 1 96 ? 23.956 -16.064 -34.621 1.00 38.66 96 GLU A CA 1
ATOM 776 C C . GLU A 1 96 ? 24.815 -14.980 -33.957 1.00 38.66 96 GLU A C 1
ATOM 778 O O . GLU A 1 96 ? 24.349 -13.981 -33.413 1.00 38.66 96 GLU A O 1
ATOM 783 N N . ASN A 1 97 ? 26.119 -15.223 -33.979 1.00 43.41 97 ASN A N 1
ATOM 784 C CA . ASN A 1 97 ? 27.173 -14.298 -33.595 1.00 43.41 97 ASN A CA 1
ATOM 785 C C . ASN A 1 97 ? 27.481 -13.400 -34.810 1.00 43.41 97 ASN A C 1
ATOM 787 O O . ASN A 1 97 ? 27.806 -13.960 -35.859 1.00 43.41 97 ASN A O 1
ATOM 791 N N . PRO A 1 98 ? 27.455 -12.054 -34.724 1.00 48.06 98 PRO A N 1
ATOM 792 C CA . PRO A 1 98 ? 28.040 -11.213 -35.762 1.00 48.06 98 PRO A CA 1
ATOM 793 C C . PRO A 1 98 ? 29.303 -10.465 -35.280 1.00 48.06 98 PRO A C 1
ATOM 795 O O . PRO A 1 98 ? 29.537 -10.302 -34.084 1.00 48.06 98 PRO A O 1
ATOM 798 N N . PRO A 1 99 ? 30.164 -10.029 -36.218 1.00 41.84 99 PRO A N 1
ATOM 799 C CA . PRO A 1 99 ? 31.595 -10.330 -36.170 1.00 41.84 99 PRO A CA 1
ATOM 800 C C . PRO A 1 99 ? 32.464 -9.337 -35.397 1.00 41.84 99 PRO A C 1
ATOM 802 O O . PRO A 1 99 ? 32.220 -8.133 -35.357 1.00 41.84 99 PRO A O 1
ATOM 805 N N . THR A 1 100 ? 33.587 -9.873 -34.916 1.00 44.06 100 THR A N 1
ATOM 806 C CA . THR A 1 100 ? 34.827 -9.180 -34.554 1.00 44.06 100 THR A CA 1
ATOM 807 C C . THR A 1 100 ? 35.151 -8.013 -35.497 1.00 44.06 100 THR A C 1
ATOM 809 O O . THR A 1 100 ? 35.568 -8.223 -36.635 1.00 44.06 100 THR A O 1
ATOM 812 N N . ALA A 1 101 ? 35.063 -6.781 -34.997 1.00 37.78 101 ALA A N 1
ATOM 813 C CA . ALA A 1 101 ? 35.761 -5.636 -35.572 1.00 37.78 101 ALA A CA 1
ATOM 814 C C . ALA A 1 101 ? 36.822 -5.161 -34.569 1.00 37.78 101 ALA A C 1
ATOM 816 O O . ALA A 1 101 ? 36.506 -4.614 -33.513 1.00 37.78 101 ALA A O 1
ATOM 817 N N . LEU A 1 102 ? 38.089 -5.433 -34.896 1.00 38.00 102 LEU A N 1
ATOM 818 C CA . LEU A 1 102 ? 39.263 -4.916 -34.197 1.00 38.00 102 LEU A CA 1
ATOM 819 C C . LEU A 1 102 ? 39.252 -3.380 -34.177 1.00 38.00 102 LEU A C 1
ATOM 821 O O . LEU A 1 102 ? 39.130 -2.750 -35.226 1.00 38.00 102 LEU A O 1
ATOM 825 N N . ILE A 1 103 ? 39.503 -2.788 -33.010 1.00 41.59 103 ILE A N 1
ATOM 826 C CA . ILE A 1 103 ? 39.943 -1.393 -32.871 1.00 41.59 103 ILE A CA 1
ATOM 827 C C . ILE A 1 103 ? 41.266 -1.428 -32.067 1.00 41.59 103 ILE A C 1
ATOM 829 O O . ILE A 1 103 ? 41.307 -2.109 -31.041 1.00 41.59 103 ILE A O 1
ATOM 833 N N . PRO A 1 104 ? 42.369 -0.805 -32.541 1.00 41.19 104 PRO A N 1
ATOM 834 C CA . PRO A 1 104 ? 43.722 -0.984 -31.991 1.00 41.19 104 PRO A CA 1
ATOM 835 C C . PRO A 1 104 ? 43.966 -0.175 -30.697 1.00 41.19 104 PRO A C 1
ATOM 837 O O . PRO A 1 104 ? 43.195 0.740 -30.400 1.00 41.19 104 PRO A O 1
ATOM 840 N N . PRO A 1 105 ? 45.034 -0.479 -29.925 1.00 44.22 105 PRO A N 1
ATOM 841 C CA . PRO A 1 105 ? 45.284 0.143 -28.629 1.00 44.22 105 PRO A CA 1
ATOM 842 C C . PRO A 1 105 ? 45.957 1.513 -28.790 1.00 44.22 105 PRO A C 1
ATOM 844 O O . PRO A 1 105 ? 46.859 1.677 -29.611 1.00 44.22 105 PRO A O 1
ATOM 847 N N . VAL A 1 106 ? 45.559 2.485 -27.968 1.00 36.97 106 VAL A N 1
ATOM 848 C CA . VAL A 1 106 ? 46.335 3.709 -27.735 1.00 36.97 106 VAL A CA 1
ATOM 849 C C . VAL A 1 106 ? 46.541 3.869 -26.230 1.00 36.97 106 VAL A C 1
ATOM 851 O O . VAL A 1 106 ? 45.609 4.126 -25.471 1.00 36.97 106 VAL A O 1
ATOM 854 N N . ASP A 1 107 ? 47.787 3.668 -25.811 1.00 37.69 107 ASP A N 1
ATOM 855 C CA . ASP A 1 107 ? 48.320 4.074 -24.515 1.00 37.69 107 ASP A CA 1
ATOM 856 C C . ASP A 1 107 ? 48.684 5.561 -24.571 1.00 37.69 107 ASP A C 1
ATOM 858 O O . ASP A 1 107 ? 49.388 5.965 -25.493 1.00 37.69 107 ASP A O 1
ATOM 862 N N . THR A 1 108 ? 48.291 6.365 -23.575 1.00 35.66 108 THR A N 1
ATOM 863 C CA . THR A 1 108 ? 49.096 7.493 -23.048 1.00 35.66 108 THR A CA 1
ATOM 864 C C . THR A 1 108 ? 48.587 7.914 -21.657 1.00 35.66 108 THR A C 1
ATOM 866 O O . THR A 1 108 ? 47.637 8.672 -21.513 1.00 35.66 108 THR A O 1
ATOM 869 N N . HIS A 1 109 ? 49.243 7.366 -20.632 1.00 33.19 109 HIS A N 1
ATOM 870 C CA . HIS A 1 109 ? 49.909 8.061 -19.519 1.00 33.19 109 HIS A CA 1
ATOM 871 C C . HIS A 1 109 ? 49.230 9.247 -18.777 1.00 33.19 109 HIS A C 1
ATOM 873 O O . HIS A 1 109 ? 49.190 10.371 -19.263 1.00 33.19 109 HIS A O 1
ATOM 879 N N . ILE A 1 110 ? 48.905 8.965 -17.503 1.00 41.25 110 ILE A N 1
ATOM 880 C CA . ILE A 1 110 ? 49.057 9.760 -16.258 1.00 41.25 110 ILE A CA 1
ATOM 881 C C . ILE A 1 110 ? 48.557 11.214 -16.225 1.00 41.25 110 ILE A C 1
ATOM 883 O O . ILE A 1 110 ? 49.121 12.117 -16.834 1.00 41.25 110 ILE A O 1
ATOM 887 N N . GLY A 1 111 ? 47.642 11.459 -15.282 1.00 30.27 111 GLY A N 1
ATOM 888 C CA . GLY A 1 111 ? 47.391 12.777 -14.705 1.00 30.27 111 GLY A CA 1
ATOM 889 C C . GLY A 1 111 ? 46.528 12.690 -13.449 1.00 30.27 111 GLY A C 1
ATOM 890 O O . GLY A 1 111 ? 45.323 12.908 -13.511 1.00 30.27 111 GLY A O 1
ATOM 891 N N . SER A 1 112 ? 47.135 12.359 -12.305 1.00 45.62 112 SER A N 1
ATOM 892 C CA . SER A 1 112 ? 46.516 12.560 -10.991 1.00 45.62 112 SER A CA 1
ATOM 893 C C . SER A 1 112 ? 46.183 14.039 -10.794 1.00 45.62 112 SER A C 1
ATOM 895 O O . SER A 1 112 ? 47.061 14.890 -10.921 1.00 45.62 112 SER A O 1
ATOM 897 N N . SER A 1 113 ? 44.945 14.344 -10.411 1.00 39.16 113 SER A N 1
ATOM 898 C CA . SER A 1 113 ? 44.594 15.627 -9.807 1.00 39.16 113 SER A CA 1
ATOM 899 C C . SER A 1 113 ? 43.716 15.378 -8.589 1.00 39.16 113 SER A C 1
ATOM 901 O O . SER A 1 113 ? 42.592 14.890 -8.667 1.00 39.16 113 SER A O 1
ATOM 903 N N . SER A 1 114 ? 44.323 15.653 -7.445 1.00 46.59 114 SER A N 1
ATOM 904 C CA . SER A 1 114 ? 43.719 15.756 -6.131 1.00 46.59 114 SER A CA 1
ATOM 905 C C . SER A 1 114 ? 42.792 16.965 -6.037 1.00 46.59 114 SER A C 1
ATOM 907 O O . SER A 1 114 ? 43.181 18.059 -6.441 1.00 46.59 114 SER A O 1
ATOM 909 N N . GLY A 1 115 ? 41.681 16.805 -5.319 1.00 46.81 115 GLY A N 1
ATOM 910 C CA . GLY A 1 115 ? 41.162 17.879 -4.477 1.00 46.81 115 GLY A CA 1
ATOM 911 C C . GLY A 1 115 ? 39.680 18.188 -4.640 1.00 46.81 115 GLY A C 1
ATOM 912 O O . GLY A 1 115 ? 39.253 18.703 -5.662 1.00 46.81 115 GLY A O 1
ATOM 913 N N . VAL A 1 116 ? 38.968 18.000 -3.526 1.00 50.94 116 VAL A N 1
ATOM 914 C CA . VAL A 1 116 ? 37.673 18.599 -3.169 1.00 50.94 116 VAL A CA 1
ATOM 915 C C . VAL A 1 116 ? 36.419 17.826 -3.620 1.00 50.94 116 VAL A C 1
ATOM 917 O O . VAL A 1 116 ? 35.723 18.152 -4.571 1.00 50.94 116 VAL A O 1
ATOM 920 N N . GLY A 1 117 ? 36.098 16.773 -2.862 1.00 40.62 117 GLY A N 1
ATOM 921 C CA . GLY A 1 117 ? 34.782 16.130 -2.859 1.00 40.62 117 GLY A CA 1
ATOM 922 C C . GLY A 1 117 ? 34.161 16.283 -1.477 1.00 40.62 117 GLY A C 1
ATOM 923 O O . GLY A 1 117 ? 34.536 15.569 -0.551 1.00 40.62 117 GLY A O 1
ATOM 924 N N . GLY A 1 118 ? 33.276 17.266 -1.322 1.00 45.25 118 GLY A N 1
ATOM 925 C CA . GLY A 1 118 ? 32.550 17.511 -0.082 1.00 45.25 118 GLY A CA 1
ATOM 926 C C . GLY A 1 118 ? 31.642 16.336 0.285 1.00 45.25 118 GLY A C 1
ATOM 927 O O . GLY A 1 118 ? 30.836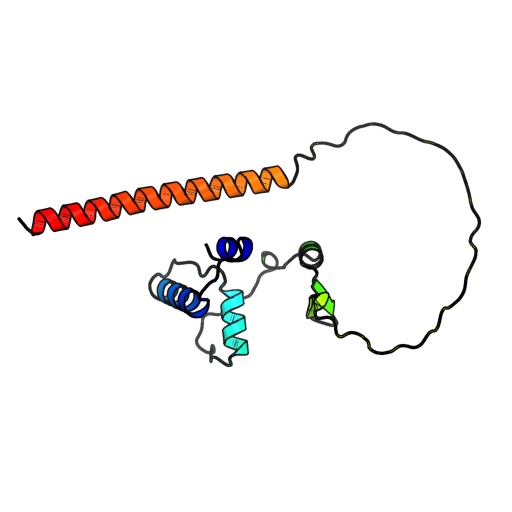 15.895 -0.526 1.00 45.25 118 GLY A O 1
ATOM 928 N N . SER A 1 119 ? 31.807 15.863 1.519 1.00 52.09 119 SER A N 1
ATOM 929 C CA . SER A 1 119 ? 30.841 15.150 2.361 1.00 52.09 119 SER A CA 1
ATOM 930 C C . SER A 1 119 ? 29.914 14.136 1.677 1.00 52.09 119 SER A C 1
ATOM 932 O O . SER A 1 119 ? 28.726 14.382 1.494 1.00 52.09 119 SER A O 1
ATOM 934 N N . SER A 1 120 ? 30.434 12.933 1.430 1.00 53.25 120 SER A N 1
ATOM 935 C CA . SER A 1 120 ? 29.627 11.709 1.345 1.00 53.25 120 SER A CA 1
ATOM 936 C C . SER A 1 120 ? 29.417 11.135 2.756 1.00 53.25 120 SER A C 1
ATOM 938 O O . SER A 1 120 ? 29.944 10.070 3.071 1.00 53.25 120 SER A O 1
ATOM 940 N N . SER A 1 121 ? 28.694 11.842 3.634 1.00 53.91 121 SER A N 1
ATOM 941 C CA . SER A 1 121 ? 28.073 11.177 4.791 1.00 53.91 121 SER A CA 1
ATOM 942 C C . SER A 1 121 ? 26.863 10.424 4.255 1.00 53.91 121 SER A C 1
ATOM 944 O O . SER A 1 121 ? 25.941 11.011 3.682 1.00 53.91 121 SER A O 1
ATOM 946 N N . SER A 1 122 ? 27.006 9.112 4.304 1.00 62.62 122 SER A N 1
ATOM 947 C CA . SER A 1 122 ? 26.405 8.127 3.426 1.00 62.62 122 SER A CA 1
ATOM 948 C C . SER A 1 122 ? 24.928 7.893 3.759 1.00 62.62 122 SER A C 1
ATOM 950 O O . SER A 1 122 ? 24.479 8.100 4.882 1.00 62.62 122 SER A O 1
ATOM 952 N N . LEU A 1 123 ? 24.156 7.441 2.767 1.00 72.75 123 LEU A N 1
ATOM 953 C CA . LEU A 1 123 ? 22.748 7.024 2.868 1.00 72.75 123 LEU A CA 1
ATOM 954 C C . LEU A 1 123 ? 22.450 6.177 4.126 1.00 72.75 123 LEU A C 1
ATOM 956 O O . LEU A 1 123 ? 21.343 6.221 4.664 1.00 72.75 123 LEU A O 1
ATOM 960 N N . GLU A 1 124 ? 23.445 5.423 4.596 1.00 74.06 124 GLU A N 1
ATOM 961 C CA . GLU A 1 124 ? 23.407 4.641 5.832 1.00 74.06 124 GLU A CA 1
ATOM 962 C C . GLU A 1 124 ? 23.058 5.470 7.077 1.00 74.06 124 GLU A C 1
ATOM 964 O O . GLU A 1 124 ? 22.164 5.073 7.824 1.00 74.06 124 GLU A O 1
ATOM 969 N N . ASP A 1 125 ? 23.649 6.654 7.258 1.00 80.50 125 ASP A N 1
ATOM 970 C CA . ASP A 1 125 ? 23.392 7.520 8.416 1.00 80.50 125 ASP A CA 1
ATOM 971 C C . ASP A 1 125 ? 21.937 8.000 8.433 1.00 80.50 125 ASP A C 1
ATOM 973 O O . ASP A 1 125 ? 21.292 8.080 9.482 1.00 80.50 125 ASP A O 1
ATOM 977 N N . HIS A 1 126 ? 21.382 8.270 7.248 1.00 77.00 126 HIS A N 1
ATOM 978 C CA . HIS A 1 126 ? 19.987 8.668 7.105 1.00 77.00 126 HIS A CA 1
ATOM 979 C C . HIS A 1 126 ? 19.029 7.527 7.473 1.00 77.00 126 HIS A C 1
ATOM 981 O O . HIS A 1 126 ? 18.049 7.745 8.186 1.00 77.00 126 HIS A O 1
ATOM 987 N N . ILE A 1 127 ? 19.323 6.300 7.036 1.00 83.50 127 ILE A N 1
ATOM 988 C CA . ILE A 1 127 ? 18.515 5.115 7.355 1.00 83.50 127 ILE A CA 1
ATOM 989 C C . ILE A 1 127 ? 18.581 4.801 8.854 1.00 83.50 127 ILE A C 1
ATOM 991 O O . ILE A 1 127 ? 17.552 4.508 9.465 1.00 83.50 127 ILE A O 1
ATOM 995 N N . LEU A 1 128 ? 19.763 4.894 9.468 1.00 81.69 128 LEU A N 1
ATOM 996 C CA . LEU A 1 128 ? 19.931 4.703 10.910 1.00 81.69 128 LEU A CA 1
ATOM 997 C C . LEU A 1 128 ? 19.148 5.752 11.705 1.00 81.69 128 LEU A C 1
ATOM 999 O O . LEU A 1 128 ? 18.426 5.399 12.635 1.00 81.69 128 LEU A O 1
ATOM 1003 N N . ASN A 1 129 ? 19.197 7.020 11.288 1.00 87.88 129 ASN A N 1
ATOM 1004 C CA . ASN A 1 129 ? 18.431 8.091 11.921 1.00 87.88 129 ASN A CA 1
ATOM 1005 C C . ASN A 1 129 ? 16.909 7.880 11.810 1.00 87.88 129 ASN A C 1
ATOM 1007 O O . ASN A 1 129 ? 16.177 8.099 12.776 1.00 87.88 129 ASN A O 1
ATOM 1011 N N . LEU A 1 130 ? 16.420 7.411 10.657 1.00 84.44 130 LEU A N 1
ATOM 1012 C CA . LEU A 1 130 ? 15.004 7.081 10.483 1.00 84.44 130 LEU A CA 1
ATOM 1013 C C . LEU A 1 130 ? 14.570 5.914 11.372 1.00 84.44 130 LEU A C 1
ATOM 1015 O O . LEU A 1 130 ? 13.512 5.992 11.994 1.00 84.44 130 LEU A O 1
ATOM 1019 N N . ASN A 1 131 ? 15.377 4.855 11.457 1.00 82.62 131 ASN A N 1
ATOM 1020 C CA . ASN A 1 131 ? 15.083 3.713 12.322 1.00 82.62 131 ASN A CA 1
ATOM 1021 C C . ASN A 1 131 ? 15.067 4.115 13.801 1.00 82.62 131 ASN A C 1
ATOM 1023 O O . ASN A 1 131 ? 14.097 3.806 14.489 1.00 82.62 131 ASN A O 1
ATOM 1027 N N . GLN A 1 132 ? 16.059 4.892 14.247 1.00 91.94 132 GLN A N 1
ATOM 1028 C CA . GLN A 1 132 ? 16.108 5.478 15.589 1.00 91.94 132 GLN A CA 1
ATOM 1029 C C . GLN A 1 132 ? 14.811 6.241 15.902 1.00 91.94 132 GLN A C 1
ATOM 1031 O O . GLN A 1 132 ? 14.160 6.015 16.920 1.00 91.94 132 GLN A O 1
ATOM 1036 N N . ARG A 1 133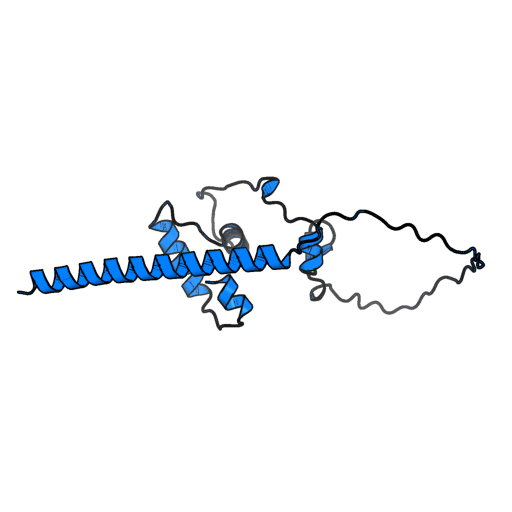 ? 14.378 7.109 14.980 1.00 90.56 133 ARG A N 1
ATOM 1037 C CA . ARG A 1 133 ? 13.165 7.917 15.154 1.00 90.56 133 ARG A CA 1
ATOM 1038 C C . ARG A 1 133 ? 11.887 7.072 15.202 1.00 90.56 133 ARG A C 1
ATOM 1040 O O . ARG A 1 133 ? 10.946 7.416 15.917 1.00 90.56 133 ARG A O 1
ATOM 1047 N N . LEU A 1 134 ? 11.824 5.987 14.431 1.00 90.44 134 LEU A N 1
ATOM 1048 C CA . LEU A 1 134 ? 10.696 5.053 14.457 1.00 90.44 134 LEU A CA 1
ATOM 1049 C C . LEU A 1 134 ? 10.634 4.270 15.772 1.00 90.44 134 LEU A C 1
ATOM 1051 O O . LEU A 1 134 ? 9.540 4.034 16.284 1.00 90.44 134 LEU A O 1
ATOM 1055 N N . GLU A 1 135 ? 11.786 3.900 16.321 1.00 92.31 135 GLU A N 1
ATOM 1056 C CA . GLU A 1 135 ? 11.888 3.194 17.596 1.00 92.31 135 GLU A CA 1
ATOM 1057 C C . GLU A 1 135 ? 11.469 4.094 18.767 1.00 92.31 135 GLU A C 1
ATOM 1059 O O . GLU A 1 135 ? 10.631 3.700 19.581 1.00 92.31 135 GLU A O 1
ATOM 1064 N N . GLU A 1 136 ? 11.925 5.350 18.779 1.00 90.94 136 GLU A N 1
ATOM 1065 C CA . GLU A 1 136 ? 11.481 6.363 19.746 1.00 90.94 136 GLU A CA 1
ATOM 1066 C C . GLU A 1 136 ? 9.966 6.591 19.681 1.00 90.94 136 GLU A C 1
ATOM 1068 O O . GLU A 1 136 ? 9.282 6.633 20.708 1.00 90.94 136 GLU A O 1
ATOM 1073 N N . PHE A 1 137 ? 9.411 6.686 18.469 1.00 92.94 137 PHE A N 1
ATOM 1074 C CA . PHE A 1 137 ? 7.971 6.829 18.282 1.00 92.94 137 PHE A CA 1
ATOM 1075 C C . PHE A 1 137 ? 7.197 5.610 18.803 1.00 92.94 137 PHE A C 1
ATOM 1077 O O . PHE A 1 137 ? 6.156 5.767 19.448 1.00 92.94 137 PHE A O 1
ATOM 1084 N N . PHE A 1 138 ? 7.693 4.397 18.546 1.00 89.75 138 PHE A N 1
ATOM 1085 C CA . PHE A 1 138 ? 7.070 3.164 19.024 1.00 89.75 138 PHE A CA 1
ATOM 1086 C C . PHE A 1 138 ? 7.076 3.084 20.552 1.00 89.75 138 PHE A C 1
ATOM 1088 O O . PHE A 1 138 ? 6.043 2.777 21.155 1.00 89.75 138 PHE A O 1
ATOM 1095 N N . LEU A 1 139 ? 8.203 3.419 21.183 1.00 92.12 139 LEU A N 1
ATOM 1096 C CA . LEU A 1 139 ? 8.338 3.399 22.635 1.00 92.12 139 LEU A CA 1
ATOM 1097 C C . LEU A 1 139 ? 7.399 4.416 23.292 1.00 92.12 139 LEU A C 1
ATOM 1099 O O . LEU A 1 139 ? 6.649 4.071 24.205 1.00 92.12 139 LEU A O 1
ATOM 1103 N N . LEU A 1 140 ? 7.347 5.641 22.759 1.00 91.31 140 LEU A N 1
ATOM 1104 C CA . LEU A 1 140 ? 6.436 6.679 23.241 1.00 91.31 140 LEU A CA 1
ATOM 1105 C C . LEU A 1 140 ? 4.964 6.285 23.056 1.00 91.31 140 LEU A C 1
ATOM 1107 O O . LEU A 1 140 ? 4.135 6.508 23.940 1.00 91.31 140 LEU A O 1
ATOM 1111 N N . SER A 1 141 ? 4.620 5.691 21.912 1.00 86.50 141 SER A N 1
ATOM 1112 C CA . SER A 1 141 ? 3.264 5.203 21.659 1.00 86.50 141 SER A CA 1
ATOM 1113 C C . SER A 1 141 ? 2.870 4.095 22.636 1.00 86.50 141 SER A C 1
ATOM 1115 O O . SER A 1 141 ? 1.738 4.094 23.119 1.00 86.50 141 SER A O 1
ATOM 1117 N N . THR A 1 142 ? 3.788 3.174 22.933 1.00 87.50 142 THR A N 1
ATOM 1118 C CA . THR A 1 142 ? 3.555 2.062 23.864 1.00 87.50 142 THR A CA 1
ATOM 1119 C C . THR A 1 142 ? 3.380 2.582 25.285 1.00 87.50 142 THR A C 1
ATOM 1121 O O . THR A 1 142 ? 2.378 2.264 25.916 1.00 87.50 142 THR A O 1
ATOM 1124 N N . HIS A 1 143 ? 4.248 3.491 25.733 1.00 93.56 143 HIS A N 1
ATOM 1125 C CA . HIS A 1 143 ? 4.127 4.140 27.039 1.00 93.56 143 HIS A CA 1
ATOM 1126 C C . HIS A 1 143 ? 2.769 4.834 27.218 1.00 93.56 143 HIS A C 1
ATOM 1128 O O . HIS A 1 143 ? 2.071 4.608 28.204 1.00 93.56 143 HIS A O 1
ATOM 1134 N N . ARG A 1 144 ? 2.339 5.655 26.247 1.00 89.88 144 ARG A N 1
ATOM 1135 C CA . ARG A 1 144 ? 1.019 6.310 26.331 1.00 89.88 144 ARG A CA 1
ATOM 1136 C C . ARG A 1 144 ? -0.131 5.305 26.325 1.00 89.88 144 ARG A C 1
ATOM 1138 O O . ARG A 1 144 ? -1.162 5.553 26.942 1.00 89.88 144 ARG A O 1
ATOM 1145 N N . HIS A 1 145 ? 0.012 4.194 25.607 1.00 92.75 145 HIS A N 1
ATOM 1146 C CA . HIS A 1 145 ? -0.999 3.142 25.607 1.00 92.75 145 HIS A CA 1
ATOM 1147 C C . HIS A 1 145 ? -1.086 2.441 26.970 1.00 92.75 145 HIS A C 1
ATOM 1149 O O . HIS A 1 145 ? -2.188 2.220 27.473 1.00 92.75 145 HIS A O 1
ATOM 1155 N N . GLU A 1 146 ? 0.053 2.151 27.597 1.00 92.19 146 GLU A N 1
ATOM 1156 C CA . GLU A 1 146 ? 0.127 1.594 28.952 1.00 92.19 146 GLU A CA 1
ATOM 1157 C C . GLU A 1 146 ? -0.470 2.545 29.995 1.00 92.19 146 GLU A C 1
ATOM 1159 O O . GLU A 1 146 ? -1.227 2.115 30.862 1.00 92.19 146 GLU A O 1
ATOM 1164 N N . GLU A 1 147 ? -0.226 3.850 29.873 1.00 92.56 147 GLU A N 1
ATOM 1165 C CA . GLU A 1 147 ? -0.821 4.856 30.756 1.00 92.56 147 GLU A CA 1
ATOM 1166 C C . GLU A 1 147 ? -2.352 4.884 30.628 1.00 92.56 147 GLU A C 1
ATOM 1168 O O . GLU A 1 147 ? -3.071 4.784 31.623 1.00 92.56 147 GLU A O 1
ATOM 1173 N N . VAL A 1 148 ? -2.875 4.946 29.398 1.00 93.31 148 VAL A N 1
ATOM 1174 C CA . VAL A 1 148 ? -4.325 4.958 29.143 1.00 93.31 148 VAL A CA 1
ATOM 1175 C C . VAL A 1 148 ? -4.988 3.672 29.635 1.00 93.31 148 VAL A C 1
ATOM 1177 O O . VAL A 1 148 ? -6.028 3.725 30.290 1.00 93.31 148 VAL A O 1
ATOM 1180 N N . THR A 1 149 ? -4.396 2.511 29.354 1.00 88.44 149 THR A N 1
ATOM 1181 C CA . THR A 1 149 ? -4.930 1.222 29.823 1.00 88.44 149 THR A CA 1
ATOM 1182 C C . THR A 1 149 ? -4.857 1.099 31.345 1.00 88.44 149 THR A C 1
ATOM 1184 O O . THR A 1 149 ? -5.798 0.599 31.965 1.00 88.44 149 THR A O 1
ATOM 1187 N N . GLY A 1 150 ? -3.802 1.631 31.966 1.00 91.44 150 GLY A N 1
ATOM 1188 C CA . GLY A 1 150 ? -3.674 1.750 33.415 1.00 91.44 150 GLY A CA 1
ATOM 1189 C C . GLY A 1 150 ? -4.776 2.608 34.040 1.00 91.44 150 GLY A C 1
ATOM 1190 O O . GLY A 1 150 ? -5.388 2.188 35.023 1.00 91.44 150 GLY A O 1
ATOM 1191 N N . LEU A 1 151 ? -5.079 3.768 33.447 1.00 91.38 151 LEU A N 1
ATOM 1192 C CA . LEU A 1 151 ? -6.155 4.657 33.899 1.00 91.38 151 LEU A CA 1
ATOM 1193 C C . LEU A 1 151 ? -7.534 4.001 33.776 1.00 91.38 151 LEU A C 1
ATOM 1195 O O . LEU A 1 151 ? -8.323 4.076 34.717 1.00 91.38 151 LEU A O 1
ATOM 1199 N N . ILE A 1 152 ? -7.809 3.319 32.661 1.00 88.75 152 ILE A N 1
ATOM 1200 C CA . ILE A 1 152 ? -9.066 2.580 32.456 1.00 88.75 152 ILE A CA 1
ATOM 1201 C C . ILE A 1 152 ? -9.223 1.499 33.531 1.00 88.75 152 ILE A C 1
ATOM 1203 O O . ILE A 1 152 ? -10.237 1.461 34.222 1.00 88.75 152 ILE A O 1
ATOM 1207 N N . ARG A 1 153 ? -8.184 0.690 33.763 1.00 88.12 153 ARG A N 1
ATOM 1208 C CA . ARG A 1 153 ? -8.198 -0.348 34.806 1.00 88.12 153 ARG A CA 1
ATOM 1209 C C . ARG A 1 153 ? -8.390 0.235 36.212 1.00 88.12 153 ARG A C 1
ATOM 1211 O O . ARG A 1 153 ? -9.044 -0.376 37.061 1.00 88.12 153 ARG A O 1
ATOM 1218 N N . GLY A 1 154 ? -7.818 1.412 36.469 1.00 86.94 154 GLY A N 1
ATOM 1219 C CA . GLY A 1 154 ? -8.001 2.147 37.719 1.00 86.94 154 GLY A CA 1
ATOM 1220 C C . GLY A 1 154 ? -9.435 2.647 37.909 1.00 86.94 154 GLY A C 1
ATOM 1221 O O . GLY A 1 154 ? -9.955 2.598 39.022 1.00 86.94 154 GLY A O 1
ATOM 1222 N N . LEU A 1 155 ? -10.092 3.095 36.835 1.00 86.88 155 LEU A N 1
ATOM 1223 C CA . LEU A 1 155 ? -11.501 3.493 36.858 1.00 86.88 155 LEU A CA 1
ATOM 1224 C C . LEU A 1 155 ? -12.427 2.296 37.090 1.00 86.88 155 LEU A C 1
ATOM 1226 O O . LEU A 1 155 ? -13.290 2.387 37.961 1.00 86.88 155 LEU A O 1
ATOM 1230 N N . ASP A 1 156 ? -12.203 1.172 36.408 1.00 82.00 156 ASP A N 1
ATOM 1231 C CA . ASP A 1 156 ? -12.985 -0.058 36.609 1.00 82.00 156 ASP A CA 1
ATOM 1232 C C . ASP A 1 156 ? -12.913 -0.534 38.068 1.00 82.00 156 ASP A C 1
ATOM 1234 O O . ASP A 1 156 ? -13.932 -0.833 38.691 1.00 82.00 156 ASP A O 1
ATOM 1238 N N . SER A 1 157 ? -11.715 -0.501 38.663 1.00 84.94 157 SER A N 1
ATOM 1239 C CA . SER A 1 157 ? -11.508 -0.846 40.079 1.00 84.94 157 SER A CA 1
ATOM 1240 C C . SER A 1 157 ? -12.249 0.088 41.047 1.00 84.94 157 SER A C 1
ATOM 1242 O O . SER A 1 157 ? -12.649 -0.338 42.126 1.00 84.94 157 SER A O 1
ATOM 1244 N N . ARG A 1 158 ? -12.429 1.365 40.684 1.00 78.94 158 ARG A N 1
ATOM 1245 C CA . ARG A 1 158 ? -13.140 2.363 41.505 1.00 78.94 158 ARG A CA 1
ATOM 1246 C C . ARG A 1 158 ? -14.656 2.295 41.363 1.00 78.94 158 ARG A C 1
ATOM 1248 O O . ARG A 1 158 ? -15.344 2.761 42.257 1.00 78.94 158 ARG A O 1
ATOM 1255 N N . ILE A 1 159 ? -15.155 1.786 40.241 1.00 80.44 159 ILE A N 1
ATOM 1256 C CA . ILE A 1 159 ? -16.588 1.577 39.993 1.00 80.44 159 ILE A CA 1
ATOM 1257 C C . ILE A 1 159 ? -17.064 0.260 40.628 1.00 80.44 159 ILE A C 1
ATOM 1259 O O . ILE A 1 159 ? -18.241 0.123 40.944 1.00 80.44 159 ILE A O 1
ATOM 1263 N N . SER A 1 160 ? -16.160 -0.706 40.817 1.00 73.56 160 SER A N 1
ATOM 1264 C CA . SER A 1 160 ? -16.466 -2.018 41.401 1.00 73.56 160 SER A CA 1
ATOM 1265 C C . SER A 1 160 ? -16.449 -2.069 42.941 1.00 73.56 160 SER A C 1
ATOM 1267 O O . SER A 1 160 ? -16.813 -3.111 43.489 1.00 73.56 160 SER A O 1
ATOM 1269 N N . ASN A 1 161 ? -16.020 -1.002 43.624 1.00 54.12 161 ASN A N 1
ATOM 1270 C CA . ASN A 1 161 ? -16.061 -0.835 45.088 1.00 54.12 161 ASN A CA 1
ATOM 1271 C C . ASN A 1 161 ? -17.145 0.172 45.475 1.00 54.12 161 ASN A C 1
ATOM 1273 O O . ASN A 1 161 ? -17.727 0.005 46.568 1.00 54.12 161 ASN A O 1
#

Foldseek 3Di:
DVVVCVVVVNDDPVVVVQVVLVVCCVVDVPRDSPCVPVVVVVCVVVVNDCPPPDDDDDDPVNDDDPVNCVVQQWDDDPPDTDRVVPPPPPPDDDDDDDDDDDDDDDDDDDDDDDDDDPDCPDPVVVVVVVVVVVVVVVVVVVVVVCVVVVVVVVVVVVVVD